Protein AF-A0A0U0S090-F1 (afdb_monomer_lite)

Structure (mmCIF, N/CA/C/O backbone):
data_AF-A0A0U0S090-F1
#
_entry.id   AF-A0A0U0S090-F1
#
loop_
_atom_site.group_PDB
_atom_site.id
_atom_site.type_symbol
_atom_site.label_atom_id
_atom_site.label_alt_id
_atom_site.label_comp_id
_atom_site.label_asym_id
_atom_site.label_entity_id
_atom_site.label_seq_id
_atom_site.pdbx_PDB_ins_code
_atom_site.Cartn_x
_atom_site.Cartn_y
_atom_site.Cartn_z
_atom_site.occupancy
_atom_site.B_iso_or_equiv
_atom_site.auth_seq_id
_atom_site.auth_comp_id
_atom_site.auth_asym_id
_atom_site.auth_atom_id
_atom_site.pdbx_PDB_model_num
ATOM 1 N N . MET A 1 1 ? 6.945 -2.777 3.911 1.00 87.75 1 MET A N 1
ATOM 2 C CA . MET A 1 1 ? 7.261 -2.415 5.313 1.00 87.75 1 MET A CA 1
ATOM 3 C C . MET A 1 1 ? 7.762 -0.980 5.453 1.00 87.75 1 MET A C 1
ATOM 5 O O . MET A 1 1 ? 7.316 -0.297 6.365 1.00 87.75 1 MET A O 1
ATOM 9 N N . ASP A 1 2 ? 8.605 -0.484 4.544 1.00 91.44 2 ASP A N 1
ATOM 10 C CA . ASP A 1 2 ? 9.213 0.860 4.625 1.00 91.44 2 ASP A CA 1
ATOM 11 C C . ASP A 1 2 ? 8.228 2.011 4.858 1.00 91.44 2 ASP A C 1
ATOM 13 O O . ASP A 1 2 ? 8.474 2.862 5.707 1.00 91.44 2 ASP A O 1
ATOM 17 N N . ALA A 1 3 ? 7.091 2.016 4.151 1.00 94.75 3 ALA A N 1
ATOM 18 C CA . ALA A 1 3 ? 6.069 3.046 4.323 1.00 94.75 3 ALA A CA 1
ATOM 19 C C . ALA A 1 3 ? 5.550 3.109 5.767 1.00 94.75 3 ALA A C 1
ATOM 21 O O . ALA A 1 3 ? 5.439 4.191 6.335 1.00 94.75 3 ALA A O 1
ATOM 22 N N . ALA A 1 4 ? 5.266 1.948 6.366 1.00 95.38 4 ALA A N 1
ATOM 23 C CA . ALA A 1 4 ? 4.758 1.853 7.728 1.00 95.38 4 ALA A CA 1
ATOM 24 C C . ALA A 1 4 ? 5.794 2.326 8.748 1.00 95.38 4 ALA A C 1
ATOM 26 O O . ALA A 1 4 ? 5.447 3.111 9.621 1.00 95.38 4 ALA A O 1
ATOM 27 N N . ARG A 1 5 ? 7.067 1.936 8.583 1.00 95.06 5 ARG A N 1
ATOM 28 C CA . ARG A 1 5 ? 8.158 2.419 9.443 1.00 95.06 5 ARG A CA 1
ATOM 29 C C . ARG A 1 5 ? 8.231 3.948 9.439 1.00 95.06 5 ARG A C 1
ATOM 31 O O . ARG A 1 5 ? 8.210 4.553 10.503 1.00 95.06 5 ARG A O 1
ATOM 38 N N . CYS A 1 6 ? 8.245 4.566 8.257 1.00 94.06 6 CYS A N 1
ATOM 39 C CA . CYS A 1 6 ? 8.298 6.025 8.154 1.00 94.06 6 CYS A CA 1
ATOM 40 C C . CYS A 1 6 ? 7.048 6.712 8.726 1.00 94.06 6 CYS A C 1
ATOM 42 O O . CYS A 1 6 ? 7.161 7.768 9.329 1.00 94.06 6 CYS A O 1
ATOM 44 N N . LEU A 1 7 ? 5.857 6.135 8.548 1.00 95.50 7 LEU A N 1
ATOM 45 C CA . LEU A 1 7 ? 4.630 6.678 9.144 1.00 95.50 7 LEU A CA 1
ATOM 46 C C . LEU A 1 7 ? 4.659 6.584 10.679 1.00 95.50 7 LEU A C 1
ATOM 48 O O . LEU A 1 7 ? 4.253 7.522 11.359 1.00 95.50 7 LEU A O 1
ATOM 52 N N . SER A 1 8 ? 5.181 5.488 11.234 1.00 94.38 8 SER A N 1
ATOM 53 C CA . SER A 1 8 ? 5.321 5.320 12.684 1.00 94.38 8 SER A CA 1
ATOM 54 C C . SER A 1 8 ? 6.344 6.276 13.304 1.00 94.38 8 SER A C 1
ATOM 56 O O . SER A 1 8 ? 6.112 6.764 14.407 1.00 94.38 8 SER A O 1
ATOM 58 N N . GLU A 1 9 ? 7.433 6.598 12.598 1.00 94.56 9 GLU A N 1
ATOM 59 C CA . GLU A 1 9 ? 8.398 7.641 13.004 1.00 94.56 9 GLU A CA 1
ATOM 60 C C . GLU A 1 9 ? 7.738 9.026 13.128 1.00 94.56 9 GLU A C 1
ATOM 62 O O . GLU A 1 9 ? 8.165 9.851 13.931 1.00 94.56 9 GLU A O 1
ATOM 67 N N . GLU A 1 10 ? 6.652 9.257 12.392 1.00 93.31 10 GLU A N 1
ATOM 68 C CA . GLU A 1 10 ? 5.832 10.469 12.457 1.00 93.31 10 GLU A CA 1
ATOM 69 C C . GLU A 1 10 ? 4.620 10.332 13.402 1.00 93.31 10 GLU A C 1
ATOM 71 O O . GLU A 1 10 ? 3.675 11.116 13.325 1.00 93.31 10 GLU A O 1
ATOM 76 N N . GLN A 1 11 ? 4.626 9.333 14.291 1.00 95.19 11 GLN A N 1
ATOM 77 C CA . GLN A 1 11 ? 3.567 9.059 15.274 1.00 95.19 11 GLN A CA 1
ATOM 78 C C . GLN A 1 11 ? 2.193 8.727 14.662 1.00 95.19 11 GLN A C 1
ATOM 80 O O . GLN A 1 11 ? 1.160 8.840 15.325 1.00 95.19 11 GLN A O 1
ATOM 85 N N . ILE A 1 12 ? 2.165 8.258 13.412 1.00 95.19 12 ILE A N 1
ATOM 86 C CA . ILE A 1 12 ? 0.950 7.749 12.773 1.00 95.19 12 ILE A CA 1
ATOM 87 C C . ILE A 1 12 ? 0.842 6.250 13.066 1.00 95.19 12 ILE A C 1
ATOM 89 O O . ILE A 1 12 ? 1.715 5.458 12.701 1.00 95.19 12 ILE A O 1
ATOM 93 N N . GLY A 1 13 ? -0.253 5.848 13.716 1.00 95.31 13 GLY A N 1
ATOM 94 C CA . GLY A 1 13 ? -0.564 4.440 13.951 1.00 95.31 13 GLY A CA 1
ATOM 95 C C . GLY A 1 13 ? -0.844 3.714 12.634 1.00 95.31 13 GLY A C 1
ATOM 96 O O . GLY A 1 13 ? -1.762 4.085 11.903 1.00 95.31 13 GLY A O 1
ATOM 97 N N . VAL A 1 14 ? -0.059 2.677 12.333 1.00 96.88 14 VAL A N 1
ATOM 98 C CA . VAL A 1 14 ? -0.178 1.887 11.101 1.00 96.88 14 VAL A CA 1
ATOM 99 C C . VAL A 1 14 ? -0.170 0.404 11.436 1.00 96.88 14 VAL A C 1
ATOM 101 O O . VAL A 1 14 ? 0.710 -0.073 12.147 1.00 96.88 14 VAL A O 1
ATOM 104 N N . THR A 1 15 ? -1.114 -0.327 10.851 1.00 97.12 15 THR A N 1
ATOM 105 C CA . THR A 1 15 ? -1.119 -1.791 10.836 1.00 97.12 15 THR A CA 1
ATOM 106 C C . THR A 1 15 ? -0.845 -2.253 9.408 1.00 97.12 15 THR A C 1
ATOM 108 O O . THR A 1 15 ? -1.523 -1.813 8.481 1.00 97.12 15 THR A O 1
ATOM 111 N N . VAL A 1 16 ? 0.143 -3.130 9.217 1.00 96.75 16 VAL A N 1
ATOM 112 C CA . VAL A 1 16 ? 0.413 -3.781 7.925 1.00 96.75 16 VAL A CA 1
ATOM 113 C C . VAL A 1 16 ? -0.038 -5.225 8.018 1.00 96.75 16 VAL A C 1
ATOM 115 O O . VAL A 1 16 ? 0.323 -5.924 8.962 1.00 96.75 16 VAL A O 1
ATOM 118 N N . VAL A 1 17 ? -0.817 -5.662 7.035 1.00 95.25 17 VAL A N 1
ATOM 119 C CA . VAL A 1 17 ? -1.350 -7.020 6.972 1.00 95.25 17 VAL A CA 1
ATOM 120 C C . VAL A 1 17 ? -0.978 -7.614 5.627 1.00 95.25 17 VAL A C 1
ATOM 122 O O . VAL A 1 17 ? -1.258 -7.015 4.591 1.00 95.25 17 VAL A O 1
ATOM 125 N N . ASP A 1 18 ? -0.374 -8.796 5.658 1.00 93.50 18 ASP A N 1
ATOM 126 C CA . ASP A 1 18 ? -0.333 -9.705 4.521 1.00 93.50 18 ASP A CA 1
ATOM 127 C C . ASP A 1 18 ? -1.302 -10.856 4.830 1.00 93.50 18 ASP A C 1
ATOM 129 O O . ASP A 1 18 ? -1.035 -11.641 5.744 1.00 93.50 18 ASP A O 1
ATOM 133 N N . PRO A 1 19 ? -2.458 -10.938 4.150 1.00 88.00 19 PRO A N 1
ATOM 134 C CA . PRO A 1 19 ? -3.441 -11.975 4.426 1.00 88.00 19 PRO A CA 1
ATOM 135 C C . PRO A 1 19 ? -3.009 -13.359 3.927 1.00 88.00 19 PRO A C 1
ATOM 137 O O . PRO A 1 19 ? -3.694 -14.322 4.267 1.00 88.00 19 PRO A O 1
ATOM 140 N N . GLN A 1 20 ? -1.918 -13.472 3.147 1.00 87.81 20 GLN A N 1
ATOM 141 C CA . GLN A 1 20 ? -1.434 -14.667 2.431 1.00 87.81 20 GLN A CA 1
ATOM 142 C C . GLN A 1 20 ? -2.427 -15.247 1.408 1.00 87.81 20 GLN A C 1
ATOM 144 O O . GLN A 1 20 ? -2.065 -15.512 0.264 1.00 87.81 20 GLN A O 1
ATOM 149 N N . TRP A 1 21 ? -3.689 -15.419 1.800 1.00 88.50 21 TRP A N 1
ATOM 150 C CA . TRP A 1 21 ? -4.801 -15.879 0.988 1.00 88.50 21 TRP A CA 1
ATOM 151 C C . TRP A 1 21 ? -5.930 -14.845 1.024 1.00 88.50 21 TRP A C 1
ATOM 153 O O . TRP A 1 21 ? -6.561 -14.606 2.051 1.00 88.50 21 TRP A O 1
ATOM 163 N N . VAL A 1 22 ? -6.176 -14.204 -0.116 1.00 86.00 22 VAL A N 1
ATOM 164 C CA . VAL A 1 22 ? -7.089 -13.051 -0.228 1.00 86.00 22 VAL A CA 1
ATOM 165 C C . VAL A 1 22 ? -8.524 -13.422 -0.604 1.00 86.00 22 VAL A C 1
ATOM 167 O O . VAL A 1 22 ? -9.423 -12.597 -0.445 1.00 86.00 22 VAL A O 1
ATOM 170 N N . TRP A 1 23 ? -8.753 -14.642 -1.107 1.00 88.69 23 TRP A N 1
ATOM 171 C CA . TRP A 1 23 ? -10.062 -15.067 -1.605 1.00 88.69 23 TRP A CA 1
ATOM 172 C C . TRP A 1 23 ? -10.484 -16.463 -1.114 1.00 88.69 23 TRP A C 1
ATOM 174 O O . TRP A 1 23 ? -9.771 -17.429 -1.388 1.00 88.69 23 TRP A O 1
ATOM 184 N N . PRO A 1 24 ? -11.662 -16.621 -0.481 1.00 91.50 24 PRO A N 1
ATOM 185 C CA . PRO A 1 24 ? -12.639 -15.577 -0.147 1.00 91.50 24 PRO A CA 1
ATOM 186 C C . PRO A 1 24 ? -12.099 -14.581 0.891 1.00 91.50 24 PRO A C 1
ATOM 188 O O . PRO A 1 24 ? -11.219 -14.920 1.681 1.00 91.50 24 PRO A O 1
ATOM 191 N N . ILE A 1 25 ? -12.625 -13.352 0.893 1.00 91.19 25 ILE A N 1
ATOM 192 C CA . ILE A 1 25 ? -12.195 -12.320 1.848 1.00 91.19 25 ILE A CA 1
ATOM 193 C C . ILE A 1 25 ? -12.564 -12.760 3.267 1.00 91.19 25 ILE A C 1
ATOM 195 O O . ILE A 1 25 ? -13.734 -12.981 3.582 1.00 91.19 25 ILE A O 1
ATOM 199 N N . SER A 1 26 ? -11.552 -12.869 4.131 1.00 91.81 26 SER A N 1
ATOM 200 C CA . SER A 1 26 ? -11.742 -13.211 5.540 1.00 91.81 26 SER A CA 1
ATOM 201 C C . SER A 1 26 ? -12.514 -12.104 6.274 1.00 91.81 26 SER A C 1
ATOM 203 O O . SER A 1 26 ? -12.082 -10.948 6.234 1.00 91.81 26 SER A O 1
ATOM 205 N N . PRO A 1 27 ? -13.591 -12.424 7.020 1.00 92.19 27 PRO A N 1
ATOM 206 C CA . PRO A 1 27 ? -14.297 -11.440 7.843 1.00 92.19 27 PRO A CA 1
ATOM 207 C C . PRO A 1 27 ? -13.383 -10.723 8.844 1.00 92.19 27 PRO A C 1
ATOM 209 O O . PRO A 1 27 ? -13.541 -9.526 9.071 1.00 92.19 27 PRO A O 1
ATOM 212 N N . ALA A 1 28 ? -12.376 -11.422 9.380 1.00 93.81 28 ALA A N 1
ATOM 213 C CA . ALA A 1 28 ? -11.405 -10.841 10.305 1.00 93.81 28 ALA A CA 1
ATOM 214 C C . ALA A 1 28 ? -10.541 -9.751 9.644 1.00 93.81 28 ALA A C 1
ATOM 216 O O . ALA A 1 28 ? -10.175 -8.774 10.295 1.00 93.81 28 ALA A O 1
ATOM 217 N N . LEU A 1 29 ? -10.244 -9.880 8.342 1.00 93.94 29 LEU A N 1
ATOM 218 C CA . LEU A 1 29 ? -9.536 -8.841 7.589 1.00 93.94 29 LEU A CA 1
ATOM 219 C C . LEU A 1 29 ? -10.407 -7.588 7.447 1.00 93.94 29 LEU A C 1
ATOM 221 O O . LEU A 1 29 ? -9.919 -6.475 7.638 1.00 93.94 29 LEU A O 1
ATOM 225 N N . THR A 1 30 ? -11.697 -7.765 7.149 1.00 94.38 30 THR A N 1
ATOM 226 C CA . THR A 1 30 ? -12.664 -6.662 7.065 1.00 94.38 30 THR A CA 1
ATOM 227 C C . THR A 1 30 ? -12.845 -5.969 8.417 1.00 94.38 30 THR A C 1
ATOM 229 O O . THR A 1 30 ? -12.819 -4.740 8.467 1.00 94.38 30 THR A O 1
ATOM 232 N N . GLU A 1 31 ? -12.951 -6.730 9.510 1.00 95.25 31 GLU A N 1
ATOM 233 C CA . GLU A 1 31 ? -13.057 -6.187 10.869 1.00 95.25 31 GLU A CA 1
ATOM 234 C C . GLU A 1 31 ? -11.808 -5.383 11.252 1.00 95.25 31 GLU A C 1
ATOM 236 O O . GLU A 1 31 ? -11.912 -4.244 11.712 1.00 95.25 31 GLU A O 1
ATOM 241 N N . LEU A 1 32 ? -10.615 -5.935 11.011 1.00 96.25 32 LEU A N 1
ATOM 242 C CA . LEU A 1 32 ? -9.352 -5.250 11.282 1.00 96.25 32 LEU A CA 1
ATOM 243 C C . LEU A 1 32 ? -9.226 -3.949 10.477 1.00 96.25 32 LEU A C 1
ATOM 245 O O . LEU A 1 32 ? -8.852 -2.909 11.029 1.00 96.25 32 LEU A O 1
ATOM 249 N N . ALA A 1 33 ? -9.569 -3.986 9.190 1.00 96.12 33 ALA A N 1
ATOM 250 C CA . ALA A 1 33 ? -9.582 -2.809 8.329 1.00 96.12 33 ALA A CA 1
ATOM 251 C C . ALA A 1 33 ? -10.564 -1.737 8.843 1.00 96.12 33 ALA A C 1
ATOM 253 O O . ALA A 1 33 ? -10.215 -0.557 8.930 1.00 96.12 33 ALA A O 1
ATOM 254 N N . GLY A 1 34 ? -11.749 -2.160 9.295 1.00 95.94 34 GLY A N 1
ATOM 255 C CA . GLY A 1 34 ? -12.794 -1.304 9.862 1.00 95.94 34 GLY A CA 1
ATOM 256 C C . GLY A 1 34 ? -12.393 -0.513 11.113 1.00 95.94 34 GLY A C 1
ATOM 257 O O . GLY A 1 34 ? -13.007 0.506 11.427 1.00 95.94 34 GLY A O 1
ATOM 258 N N . ARG A 1 35 ? -11.342 -0.936 11.827 1.00 96.31 35 ARG A N 1
ATOM 259 C CA . ARG A 1 35 ? -10.819 -0.231 13.017 1.00 96.31 35 ARG A CA 1
ATOM 260 C C . ARG A 1 35 ? -10.008 1.023 12.680 1.00 96.31 35 ARG A C 1
ATOM 262 O O . ARG A 1 35 ? -9.654 1.774 13.588 1.00 96.31 35 ARG A O 1
ATOM 269 N N . HIS A 1 36 ? -9.702 1.250 11.405 1.00 96.56 36 HIS A N 1
ATOM 270 C CA . HIS A 1 36 ? -8.875 2.362 10.947 1.00 96.56 36 HIS A CA 1
ATOM 271 C C . HIS A 1 36 ? -9.716 3.423 10.222 1.00 96.56 36 HIS A C 1
ATOM 273 O O . HIS A 1 36 ? -10.743 3.129 9.608 1.00 96.56 36 HIS A O 1
ATOM 279 N N . ARG A 1 37 ? -9.254 4.682 10.265 1.00 95.31 37 ARG A N 1
ATOM 280 C CA . ARG A 1 37 ? -9.88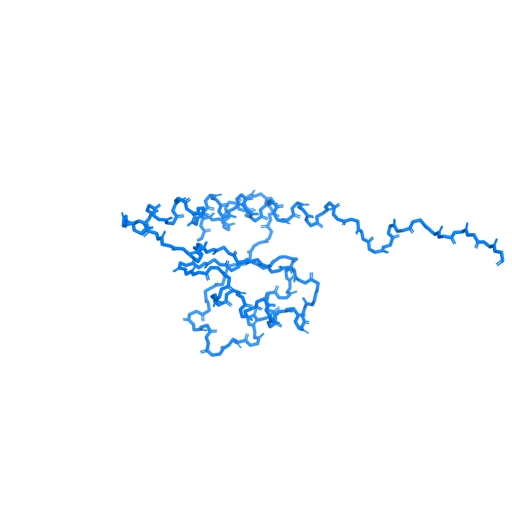0 5.803 9.534 1.00 95.31 37 ARG A CA 1
ATOM 281 C C . ARG A 1 37 ? -9.758 5.625 8.021 1.00 95.31 37 ARG A C 1
ATOM 283 O O . ARG A 1 37 ? -10.709 5.886 7.287 1.00 95.31 37 ARG A O 1
ATOM 290 N N . ILE A 1 38 ? -8.582 5.171 7.583 1.00 97.12 38 ILE A N 1
ATOM 291 C CA . ILE A 1 38 ? -8.322 4.749 6.210 1.00 97.12 38 ILE A CA 1
ATOM 292 C C . ILE A 1 38 ? -7.804 3.318 6.181 1.00 97.12 38 ILE A C 1
ATOM 294 O O . ILE A 1 38 ? -7.046 2.911 7.058 1.00 97.12 38 ILE A O 1
ATOM 298 N N . THR A 1 39 ? -8.167 2.590 5.135 1.00 97.31 39 THR A N 1
ATOM 299 C CA . THR A 1 39 ? -7.536 1.338 4.721 1.00 97.31 39 THR A CA 1
ATOM 300 C C . THR A 1 39 ? -6.974 1.539 3.322 1.00 97.31 39 THR A C 1
ATOM 302 O O . THR A 1 39 ? -7.685 2.000 2.429 1.00 97.31 39 THR A O 1
ATOM 305 N N . VAL A 1 40 ? -5.700 1.204 3.129 1.00 97.50 40 VAL A N 1
ATOM 306 C CA . VAL A 1 40 ? -5.029 1.295 1.830 1.00 97.50 40 VAL A CA 1
ATOM 307 C C . VAL A 1 40 ? -4.601 -0.104 1.410 1.00 97.50 40 VAL A C 1
ATOM 309 O O . VAL A 1 40 ? -3.777 -0.722 2.080 1.00 97.50 40 VAL A O 1
ATOM 312 N N . CYS A 1 41 ? -5.166 -0.599 0.315 1.00 96.69 41 CYS A N 1
ATOM 313 C CA . CYS A 1 41 ? -4.714 -1.818 -0.339 1.00 96.69 41 CYS A CA 1
ATOM 314 C C . CYS A 1 41 ? -3.630 -1.457 -1.360 1.00 96.69 41 CYS A C 1
ATOM 316 O O . CYS A 1 41 ? -3.789 -0.487 -2.099 1.00 96.69 41 CYS A O 1
ATOM 318 N N . VAL A 1 42 ? -2.518 -2.189 -1.374 1.00 96.38 42 VAL A N 1
ATOM 319 C CA . VAL A 1 42 ? -1.404 -1.952 -2.299 1.00 96.38 42 VAL A CA 1
ATOM 320 C C . VAL A 1 42 ? -1.162 -3.226 -3.086 1.00 96.38 42 VAL A C 1
ATOM 322 O O . VAL A 1 42 ? -0.890 -4.266 -2.489 1.00 96.38 42 VAL A O 1
ATOM 325 N N . GLU A 1 43 ? -1.245 -3.140 -4.408 1.00 93.25 43 GLU A N 1
ATOM 326 C CA . GLU A 1 43 ? -1.194 -4.302 -5.290 1.00 93.25 43 GLU A CA 1
ATOM 327 C C . GLU A 1 43 ? -0.283 -4.057 -6.490 1.00 93.25 43 GLU A C 1
ATOM 329 O O . GLU A 1 43 ? -0.228 -2.963 -7.045 1.00 93.25 43 GLU A O 1
ATOM 334 N N . ASP A 1 44 ? 0.388 -5.116 -6.933 1.00 93.50 44 ASP A N 1
ATOM 335 C CA . ASP A 1 44 ? 1.051 -5.181 -8.240 1.00 93.50 44 ASP A CA 1
ATOM 336 C C . ASP A 1 44 ? 0.066 -5.722 -9.292 1.00 93.50 44 ASP A C 1
ATOM 338 O O . ASP A 1 44 ? 0.293 -6.731 -9.955 1.00 93.50 44 ASP A O 1
ATOM 342 N N . ALA A 1 45 ? -1.114 -5.105 -9.327 1.00 92.50 45 ALA A N 1
ATOM 343 C CA . ALA A 1 45 ? -2.250 -5.461 -10.166 1.00 92.50 45 ALA A CA 1
ATOM 344 C C . ALA A 1 45 ? -3.064 -4.198 -10.481 1.00 92.50 45 ALA A C 1
ATOM 346 O O . ALA A 1 45 ? -2.779 -3.119 -9.958 1.00 92.50 45 ALA A O 1
ATOM 347 N N . ILE A 1 46 ? -4.074 -4.318 -11.346 1.00 95.19 46 ILE A N 1
ATOM 348 C CA . ILE A 1 46 ? -4.927 -3.184 -11.720 1.00 95.19 46 ILE A CA 1
ATOM 349 C C . ILE A 1 46 ? -5.741 -2.725 -10.505 1.00 95.19 46 ILE A C 1
ATOM 351 O O . ILE A 1 46 ? -6.523 -3.500 -9.952 1.00 95.19 46 ILE A O 1
ATOM 355 N N . ALA A 1 47 ? -5.601 -1.452 -10.130 1.00 93.44 47 ALA A N 1
ATOM 356 C CA . ALA A 1 47 ? -6.190 -0.909 -8.902 1.00 93.44 47 ALA A CA 1
ATOM 357 C C . ALA A 1 47 ? -7.729 -1.007 -8.854 1.00 93.44 47 ALA A C 1
ATOM 359 O O . ALA A 1 47 ? -8.304 -1.290 -7.803 1.00 93.44 47 ALA A O 1
ATOM 360 N N . ASP A 1 48 ? -8.390 -0.789 -9.993 1.00 88.44 48 ASP A N 1
ATOM 361 C CA . ASP A 1 48 ? -9.848 -0.607 -10.056 1.00 88.44 48 ASP A CA 1
ATOM 362 C C . ASP A 1 48 ? -10.639 -1.921 -10.064 1.00 88.44 48 ASP A C 1
ATOM 364 O O . ASP A 1 48 ? -11.837 -1.930 -9.787 1.00 88.44 48 ASP A O 1
ATOM 368 N N . VAL A 1 49 ? -9.982 -3.037 -10.386 1.00 89.56 49 VAL A N 1
ATOM 369 C CA . VAL A 1 49 ? -10.623 -4.359 -10.529 1.00 89.56 49 VAL A CA 1
ATOM 370 C C . VAL A 1 49 ? -9.962 -5.441 -9.671 1.00 89.56 49 VAL A C 1
ATOM 372 O O . VAL A 1 49 ? -10.361 -6.601 -9.727 1.00 89.56 49 VAL A O 1
ATOM 375 N N . GLY A 1 50 ? -8.939 -5.072 -8.897 1.00 87.81 50 GLY A N 1
ATOM 376 C CA . GLY A 1 50 ? -8.174 -5.972 -8.041 1.00 87.81 50 GLY A CA 1
ATOM 377 C C . GLY A 1 50 ? -8.846 -6.285 -6.704 1.00 87.81 50 GLY A C 1
ATOM 378 O O . GLY A 1 50 ? -10.007 -5.945 -6.446 1.00 87.81 50 GLY A O 1
ATOM 379 N N . ILE A 1 51 ? -8.0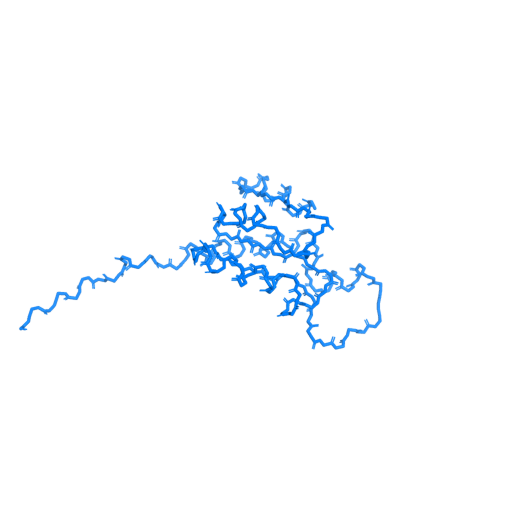89 -6.918 -5.809 1.00 92.31 51 ILE A N 1
ATOM 380 C CA . ILE A 1 51 ? -8.591 -7.343 -4.494 1.00 92.31 51 ILE A CA 1
ATOM 381 C C . ILE A 1 51 ? -9.003 -6.135 -3.646 1.00 92.31 51 ILE A C 1
ATOM 383 O O . ILE A 1 51 ? -9.991 -6.214 -2.918 1.00 92.31 51 ILE A O 1
ATOM 387 N N . GLY A 1 52 ? -8.332 -4.996 -3.794 1.00 94.00 52 GLY A N 1
ATOM 388 C CA . GLY A 1 52 ? -8.644 -3.749 -3.113 1.00 94.00 52 GLY A CA 1
ATOM 389 C C . GLY A 1 52 ? -10.049 -3.238 -3.427 1.00 94.00 52 GLY A C 1
ATOM 390 O O . GLY A 1 52 ? -10.743 -2.785 -2.517 1.00 94.00 52 GLY A O 1
ATOM 391 N N . ALA A 1 53 ? -10.520 -3.387 -4.671 1.00 93.06 53 ALA A N 1
ATOM 392 C CA . ALA A 1 53 ? -11.890 -3.034 -5.050 1.00 93.06 53 ALA A CA 1
ATOM 393 C C . ALA A 1 53 ? -12.919 -3.960 -4.373 1.00 93.06 53 ALA A C 1
ATOM 395 O O . ALA A 1 53 ? -13.916 -3.499 -3.808 1.00 93.06 53 ALA A O 1
ATOM 396 N N . HIS A 1 54 ? -12.643 -5.268 -4.334 1.00 93.56 54 HIS A N 1
ATOM 397 C CA . HIS A 1 54 ? -13.487 -6.232 -3.622 1.00 93.56 54 HIS A CA 1
ATOM 398 C C . HIS A 1 54 ? -13.492 -5.994 -2.104 1.00 93.56 54 HIS A C 1
ATOM 400 O O . HIS A 1 54 ? -14.552 -6.043 -1.471 1.00 93.56 54 HIS A O 1
ATOM 406 N N . LEU A 1 55 ? -12.333 -5.707 -1.511 1.00 94.31 55 LEU A N 1
ATOM 407 C CA . LEU A 1 55 ? -12.186 -5.396 -0.092 1.00 94.31 55 LEU A CA 1
ATOM 408 C C . LEU A 1 55 ? -12.908 -4.092 0.264 1.00 94.31 55 LEU A C 1
ATOM 410 O O . LEU A 1 55 ? -13.615 -4.049 1.270 1.00 94.31 55 LEU A O 1
ATOM 414 N N . SER A 1 56 ? -12.803 -3.068 -0.587 1.00 95.12 56 SER A N 1
ATOM 415 C CA . SER A 1 56 ? -13.547 -1.811 -0.463 1.00 95.12 56 SER A CA 1
ATOM 416 C C . SER A 1 56 ? -15.054 -2.054 -0.400 1.00 95.12 56 SER A C 1
ATOM 418 O O . SER A 1 56 ? -15.720 -1.545 0.503 1.00 95.12 56 SER A O 1
ATOM 420 N N . HIS A 1 57 ? -15.584 -2.912 -1.277 1.00 94.25 57 HIS A N 1
ATOM 421 C CA . HIS A 1 57 ? -16.997 -3.282 -1.254 1.00 94.25 57 HIS A CA 1
ATOM 422 C C . HIS A 1 57 ? -17.409 -3.970 0.060 1.00 94.25 57 HIS A C 1
ATOM 424 O O . HIS A 1 57 ? -18.442 -3.627 0.635 1.00 94.25 57 HIS A O 1
ATOM 430 N N . HIS A 1 58 ? -16.607 -4.913 0.567 1.00 94.31 58 HIS A N 1
ATOM 431 C CA . HIS A 1 58 ? -16.905 -5.611 1.826 1.00 94.31 58 HIS A CA 1
ATOM 432 C C . HIS A 1 58 ? -16.857 -4.660 3.028 1.00 94.31 58 HIS A C 1
ATOM 434 O O . HIS A 1 58 ? -17.801 -4.626 3.817 1.00 94.31 58 HIS A O 1
ATOM 440 N N . ILE A 1 59 ? -15.805 -3.841 3.126 1.00 96.19 59 ILE A N 1
ATOM 441 C CA . ILE A 1 59 ? -15.645 -2.844 4.193 1.00 96.19 59 ILE A CA 1
ATOM 442 C C . ILE A 1 59 ? -16.764 -1.806 4.131 1.00 96.19 59 ILE A C 1
ATOM 444 O O . ILE A 1 59 ? -17.346 -1.493 5.161 1.00 96.19 59 ILE A O 1
ATOM 448 N N . GLY A 1 60 ? -17.119 -1.295 2.951 1.00 95.38 60 GLY A N 1
ATOM 449 C CA . GLY A 1 60 ? -18.169 -0.282 2.810 1.00 95.38 60 GLY A CA 1
ATOM 450 C C . GLY A 1 60 ? -19.538 -0.751 3.314 1.00 95.38 60 GLY A C 1
ATOM 451 O O . GLY A 1 60 ? -20.332 0.060 3.787 1.00 95.38 60 GLY A O 1
ATOM 452 N N . ARG A 1 61 ? -19.802 -2.063 3.276 1.00 94.06 61 ARG A N 1
ATOM 453 C CA . ARG A 1 61 ? -21.046 -2.661 3.779 1.00 94.06 61 ARG A CA 1
ATOM 454 C C . ARG A 1 61 ? -21.087 -2.806 5.301 1.00 94.06 61 ARG A C 1
ATOM 456 O O . ARG A 1 61 ? -22.174 -2.734 5.866 1.00 94.06 61 ARG A O 1
ATOM 463 N N . THR A 1 62 ? -19.950 -3.038 5.960 1.00 94.94 62 THR A N 1
ATOM 464 C CA . THR A 1 62 ? -19.895 -3.331 7.410 1.00 94.94 62 THR A CA 1
ATOM 465 C C 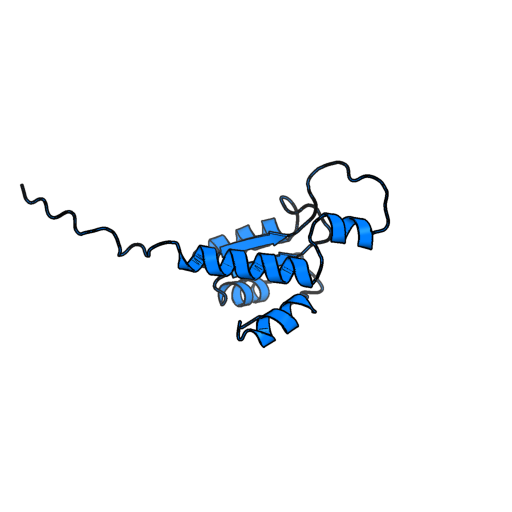. THR A 1 62 ? -19.303 -2.194 8.246 1.00 94.94 62 THR A C 1
ATOM 467 O O . THR A 1 62 ? -19.644 -2.041 9.417 1.00 94.94 62 THR A O 1
ATOM 470 N N . HIS A 1 63 ? -18.455 -1.361 7.647 1.00 96.31 63 HIS A N 1
ATOM 471 C CA . HIS A 1 63 ? -17.752 -0.237 8.262 1.00 96.31 63 HIS A CA 1
ATOM 472 C C . HIS A 1 63 ? -17.835 1.009 7.359 1.00 96.31 63 HIS A C 1
ATOM 474 O O . HIS A 1 63 ? -16.815 1.496 6.872 1.00 96.31 63 HIS A O 1
ATOM 480 N N . PRO A 1 64 ? -19.033 1.588 7.155 1.00 94.69 64 PRO A N 1
ATOM 481 C CA . PRO A 1 64 ? -19.251 2.682 6.197 1.00 94.69 64 PRO A CA 1
ATOM 482 C C . PRO A 1 64 ? -18.468 3.973 6.502 1.00 94.69 64 PRO A C 1
ATOM 484 O O . PRO A 1 64 ? -18.355 4.844 5.645 1.00 94.69 64 PRO A O 1
ATOM 487 N N . ARG A 1 65 ? -17.913 4.115 7.716 1.00 94.00 65 ARG A N 1
ATOM 488 C CA . A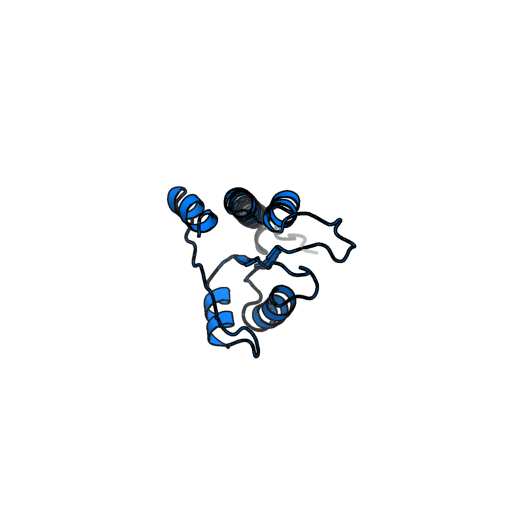RG A 1 65 ? -17.055 5.252 8.098 1.00 94.00 65 ARG A CA 1
ATOM 489 C C . ARG A 1 65 ? -15.585 5.066 7.708 1.00 94.00 65 ARG A C 1
ATOM 491 O O . ARG A 1 65 ? -14.841 6.044 7.694 1.00 94.00 65 ARG A O 1
ATOM 498 N N . THR A 1 66 ? -15.156 3.840 7.412 1.00 96.19 66 THR A N 1
ATOM 499 C CA . THR A 1 66 ? -13.782 3.540 7.002 1.00 96.19 66 THR A CA 1
ATOM 500 C C . THR A 1 66 ? -13.608 3.890 5.534 1.00 96.19 66 THR A C 1
ATOM 502 O O . THR A 1 66 ? -14.253 3.304 4.664 1.00 96.19 66 THR A O 1
ATOM 505 N N . ARG A 1 67 ? -12.705 4.828 5.233 1.00 96.81 67 ARG A N 1
ATOM 506 C CA . ARG A 1 67 ? -12.380 5.147 3.839 1.00 96.81 67 ARG A CA 1
ATOM 507 C C . ARG A 1 67 ? -11.387 4.140 3.289 1.00 96.81 67 ARG A C 1
ATOM 509 O O . ARG A 1 67 ? -10.395 3.818 3.935 1.00 96.81 67 ARG A O 1
ATOM 516 N N . THR A 1 68 ? -11.651 3.642 2.094 1.00 96.88 68 THR A N 1
ATOM 517 C CA . THR A 1 68 ? -10.826 2.622 1.448 1.00 96.88 68 THR A CA 1
ATOM 518 C C . THR A 1 68 ? -10.203 3.192 0.186 1.00 96.88 68 THR A C 1
ATOM 520 O O . THR A 1 68 ? -10.835 3.959 -0.538 1.00 96.88 68 THR A O 1
ATOM 523 N N . TYR A 1 69 ? -8.944 2.844 -0.052 1.00 96.88 69 TYR A N 1
ATOM 524 C CA . TYR A 1 69 ? -8.190 3.267 -1.224 1.00 96.88 69 TYR A CA 1
ATOM 525 C C . TYR A 1 69 ? -7.384 2.086 -1.748 1.00 96.88 69 TYR A C 1
ATOM 527 O O . TYR A 1 69 ? -6.831 1.322 -0.957 1.00 96.88 69 TYR A O 1
ATOM 535 N N . THR A 1 70 ? -7.266 1.974 -3.067 1.00 97.19 70 THR A N 1
ATOM 536 C CA . THR A 1 70 ? -6.389 0.994 -3.712 1.00 97.19 70 THR A CA 1
ATOM 537 C C . THR A 1 70 ? -5.279 1.732 -4.441 1.00 97.19 70 THR A C 1
ATOM 539 O O . THR A 1 70 ? -5.537 2.669 -5.195 1.00 97.19 70 THR A O 1
ATOM 542 N N . LEU A 1 71 ? -4.037 1.330 -4.193 1.00 97.25 71 LEU A N 1
ATOM 543 C CA . LEU A 1 71 ? -2.866 1.747 -4.950 1.00 97.25 71 LEU A CA 1
ATOM 544 C C . LEU A 1 71 ? -2.428 0.555 -5.792 1.00 97.25 71 LEU A C 1
ATOM 546 O O . LEU A 1 71 ? -2.058 -0.485 -5.253 1.00 97.25 71 LEU A O 1
ATOM 550 N N . GLY A 1 72 ? -2.474 0.716 -7.104 1.00 96.12 72 GLY A N 1
ATOM 551 C CA . GLY A 1 72 ? -2.092 -0.318 -8.050 1.00 96.12 72 GLY A CA 1
ATOM 552 C C . GLY A 1 72 ? -1.784 0.283 -9.410 1.00 96.12 72 GLY A C 1
ATOM 553 O O . GLY A 1 72 ? -1.616 1.495 -9.555 1.00 96.12 72 GLY A O 1
ATOM 554 N N . LEU A 1 73 ? -1.702 -0.582 -10.406 1.00 96.56 73 LEU A N 1
ATOM 555 C CA . LEU A 1 73 ? -1.399 -0.226 -11.781 1.00 96.56 73 LEU A CA 1
ATOM 556 C C . LEU A 1 73 ? -2.648 0.291 -12.520 1.00 96.56 73 LEU A C 1
ATOM 558 O O . LEU A 1 73 ? -3.775 -0.060 -12.152 1.00 96.56 73 LEU A O 1
ATOM 562 N N . PRO A 1 74 ? -2.476 1.119 -13.567 1.00 95.12 74 PRO A N 1
ATOM 563 C CA . PRO A 1 74 ? -3.587 1.590 -14.383 1.00 95.12 74 PRO A CA 1
ATOM 564 C C . PRO A 1 74 ? -4.155 0.463 -15.266 1.00 95.12 74 PRO A C 1
ATOM 566 O O . PRO A 1 74 ? -3.416 -0.446 -15.654 1.00 95.12 74 PRO A O 1
ATOM 569 N N . PRO A 1 75 ? -5.437 0.539 -15.670 1.00 95.12 75 PRO A N 1
ATOM 570 C CA . PRO A 1 75 ? -6.047 -0.385 -16.627 1.00 95.12 75 PRO A CA 1
ATOM 571 C C . PRO A 1 75 ? -5.618 -0.057 -18.071 1.00 95.12 75 PRO A C 1
ATOM 573 O O . PRO A 1 75 ? -6.443 0.217 -18.941 1.00 95.12 75 PRO A O 1
ATOM 576 N N . ALA A 1 76 ? -4.312 -0.025 -18.326 1.00 94.44 76 ALA A N 1
ATOM 577 C CA . ALA A 1 76 ? -3.732 0.364 -19.606 1.00 94.44 76 ALA A CA 1
ATOM 578 C C . ALA A 1 76 ? -2.500 -0.483 -19.938 1.00 94.44 76 ALA A C 1
ATOM 580 O O . ALA A 1 76 ? -1.944 -1.175 -19.086 1.00 94.44 76 ALA A O 1
ATOM 581 N N . TYR A 1 77 ? -2.057 -0.411 -21.194 1.00 95.31 77 TYR A N 1
ATOM 582 C CA . TYR A 1 77 ? -0.799 -1.027 -21.597 1.00 95.31 77 TYR A CA 1
ATOM 583 C C . TYR A 1 77 ? 0.379 -0.373 -20.867 1.00 95.31 77 TYR A C 1
ATOM 585 O O . TYR A 1 77 ? 0.551 0.846 -20.918 1.00 95.31 77 TYR A O 1
ATOM 593 N N . ILE A 1 78 ? 1.212 -1.200 -20.237 1.00 95.88 78 ILE A N 1
ATOM 594 C CA . ILE A 1 78 ? 2.451 -0.780 -19.586 1.00 95.88 78 ILE A CA 1
ATOM 595 C C . ILE A 1 78 ? 3.616 -1.220 -20.479 1.00 95.88 78 ILE A C 1
ATOM 597 O O . ILE A 1 78 ? 3.761 -2.421 -20.725 1.00 95.88 78 ILE A O 1
ATOM 601 N N . PRO A 1 79 ? 4.447 -0.285 -20.979 1.00 96.31 79 PRO A N 1
ATOM 602 C CA . PRO A 1 79 ? 5.639 -0.635 -21.737 1.00 96.31 79 PRO A CA 1
ATOM 603 C C . PRO A 1 79 ? 6.549 -1.582 -20.958 1.00 96.31 79 PRO A C 1
ATOM 605 O O . PRO A 1 79 ? 6.684 -1.478 -19.739 1.00 96.31 79 PRO A O 1
ATOM 608 N N . HIS A 1 80 ? 7.200 -2.492 -21.679 1.00 97.12 80 HIS A N 1
ATOM 609 C CA . HIS A 1 80 ? 8.121 -3.437 -21.069 1.00 97.12 80 HIS A CA 1
ATOM 610 C C . HIS A 1 80 ? 9.242 -2.710 -20.313 1.00 97.12 80 HIS A C 1
ATOM 612 O O . HIS A 1 80 ? 9.948 -1.872 -20.874 1.00 97.12 80 HIS A O 1
ATOM 618 N N . ALA A 1 81 ? 9.414 -3.070 -19.047 1.00 97.50 81 ALA A N 1
ATOM 619 C CA . ALA A 1 81 ? 10.489 -2.620 -18.179 1.00 97.50 81 ALA A CA 1
ATOM 620 C C . ALA A 1 81 ? 10.675 -3.641 -17.047 1.00 97.50 81 ALA A C 1
ATOM 622 O O . ALA A 1 81 ? 9.894 -4.587 -16.912 1.00 97.50 81 ALA A O 1
ATOM 623 N N . SER A 1 82 ? 11.700 -3.458 -16.211 1.00 98.06 82 SER A N 1
ATOM 624 C CA . SER A 1 82 ? 11.810 -4.252 -14.988 1.00 98.06 82 SER A CA 1
ATOM 625 C C . SER A 1 82 ? 10.627 -3.966 -14.060 1.00 98.06 82 SER A C 1
ATOM 627 O O . SER A 1 82 ? 10.089 -2.856 -14.031 1.00 98.06 82 SER A O 1
ATOM 629 N N . ARG A 1 83 ? 10.250 -4.962 -13.257 1.00 96.88 83 ARG A N 1
ATOM 630 C CA . ARG A 1 83 ? 9.173 -4.834 -12.270 1.00 96.88 83 ARG A CA 1
ATOM 631 C C . ARG A 1 83 ? 9.367 -3.620 -11.358 1.00 96.88 83 ARG A C 1
ATOM 633 O O . ARG A 1 83 ? 8.455 -2.817 -11.203 1.00 96.88 83 ARG A O 1
ATOM 640 N N . ASP A 1 84 ? 10.569 -3.448 -10.815 1.00 97.00 84 ASP A N 1
ATOM 641 C CA . ASP A 1 84 ? 10.879 -2.331 -9.917 1.00 97.00 84 ASP A CA 1
ATOM 642 C C . ASP A 1 84 ? 10.722 -0.974 -10.610 1.00 97.00 84 ASP A C 1
ATOM 644 O O . ASP A 1 84 ? 10.238 -0.018 -10.003 1.00 97.00 84 ASP A O 1
ATOM 648 N N . HIS A 1 85 ? 11.076 -0.886 -11.896 1.00 97.81 85 HIS A N 1
ATOM 649 C CA . HIS A 1 85 ? 10.886 0.334 -12.673 1.00 97.81 85 HIS A CA 1
ATOM 650 C C . HIS A 1 85 ? 9.403 0.632 -12.921 1.00 97.81 85 HIS A C 1
ATOM 652 O O . HIS A 1 85 ? 8.990 1.788 -12.799 1.00 97.81 85 HIS A O 1
ATOM 658 N N . ILE A 1 86 ? 8.596 -0.394 -13.214 1.00 97.75 86 ILE A N 1
ATOM 659 C CA . ILE A 1 86 ? 7.141 -0.259 -13.371 1.00 97.75 86 ILE A CA 1
ATOM 660 C C . ILE A 1 86 ? 6.524 0.242 -12.064 1.00 97.75 86 ILE A C 1
ATOM 662 O O . ILE A 1 86 ? 5.855 1.274 -12.066 1.00 97.75 86 ILE A O 1
ATOM 666 N N . LEU A 1 87 ? 6.792 -0.430 -10.944 1.00 97.44 87 LEU A N 1
ATOM 667 C CA . LEU A 1 87 ? 6.239 -0.060 -9.639 1.00 97.44 87 LEU A CA 1
ATOM 668 C C . LEU A 1 87 ? 6.670 1.344 -9.210 1.00 97.44 87 LEU A C 1
ATOM 670 O O . LEU A 1 87 ? 5.843 2.136 -8.757 1.00 97.44 87 LEU A O 1
ATOM 674 N N . SER A 1 88 ? 7.948 1.679 -9.398 1.00 97.25 88 SER A N 1
ATOM 675 C CA . SER A 1 88 ? 8.477 3.007 -9.083 1.00 97.25 88 SER A CA 1
ATOM 676 C C . SER A 1 88 ? 7.786 4.111 -9.879 1.00 97.25 88 SER A C 1
ATOM 678 O O . SER A 1 88 ? 7.306 5.086 -9.296 1.00 97.25 88 SER A O 1
ATOM 680 N N . SER A 1 89 ? 7.645 3.913 -11.190 1.00 96.88 89 SER A N 1
ATOM 681 C CA . SER A 1 89 ? 6.993 4.870 -12.093 1.00 96.88 89 SER A CA 1
ATOM 682 C C . SER A 1 89 ? 5.509 5.090 -11.777 1.00 96.88 89 SER A C 1
ATOM 684 O O . SER A 1 89 ? 4.963 6.132 -12.124 1.00 96.88 89 SER A O 1
ATOM 686 N N . HIS A 1 90 ? 4.869 4.147 -11.080 1.00 97.06 90 HIS A N 1
ATOM 687 C CA . HIS A 1 90 ? 3.464 4.229 -10.670 1.00 97.06 90 HIS A CA 1
ATOM 688 C C . HIS A 1 90 ? 3.285 4.532 -9.171 1.00 97.06 90 HIS A C 1
ATOM 690 O O . HIS A 1 90 ? 2.186 4.407 -8.636 1.00 97.06 90 HIS A O 1
ATOM 696 N N . GLY A 1 91 ? 4.345 4.949 -8.467 1.00 96.94 91 GLY A N 1
ATOM 697 C CA . GLY A 1 91 ? 4.250 5.357 -7.061 1.00 96.94 91 GLY A CA 1
ATOM 698 C C . GLY A 1 91 ? 4.047 4.203 -6.071 1.00 96.94 91 GLY A C 1
ATOM 699 O O . GLY A 1 91 ? 3.668 4.436 -4.923 1.00 96.94 91 GLY A O 1
ATOM 700 N N . LEU A 1 92 ? 4.340 2.968 -6.475 1.00 97.19 92 LEU A N 1
ATOM 701 C CA . LEU A 1 92 ? 4.228 1.758 -5.654 1.0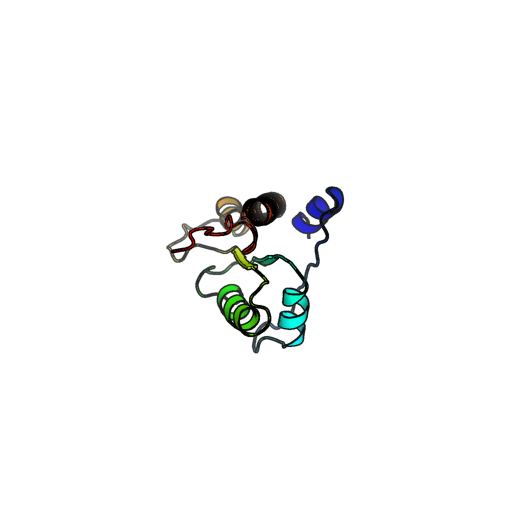0 97.19 92 LEU A CA 1
ATOM 702 C C . LEU A 1 92 ? 5.551 1.448 -4.934 1.00 97.19 92 LEU A C 1
ATOM 704 O O . LEU A 1 92 ? 6.020 0.313 -4.890 1.00 97.19 92 LEU A O 1
ATOM 708 N N . THR A 1 93 ? 6.164 2.483 -4.354 1.00 97.19 93 THR A N 1
ATOM 709 C CA . THR A 1 93 ? 7.372 2.381 -3.519 1.00 97.19 93 THR A CA 1
ATOM 710 C C . THR A 1 93 ? 7.052 2.745 -2.079 1.00 97.19 93 THR A C 1
ATOM 712 O O . THR A 1 93 ? 6.127 3.512 -1.820 1.00 97.19 93 THR A O 1
ATOM 715 N N . GLY A 1 94 ? 7.844 2.260 -1.119 1.00 96.19 94 GLY A N 1
ATOM 716 C CA . GLY A 1 94 ? 7.683 2.623 0.294 1.00 96.19 94 GLY A CA 1
ATOM 717 C C . GLY A 1 94 ? 7.555 4.140 0.534 1.00 96.19 94 GLY A C 1
ATOM 718 O O . GLY A 1 94 ? 6.572 4.577 1.139 1.00 96.19 94 GLY A O 1
ATOM 719 N N . PRO A 1 95 ? 8.484 4.968 0.017 1.00 96.38 95 PRO A N 1
ATOM 720 C CA . PRO A 1 95 ? 8.403 6.421 0.141 1.00 96.38 95 PRO A CA 1
ATOM 721 C C . PRO A 1 95 ? 7.147 7.042 -0.492 1.00 96.38 95 PRO A C 1
ATOM 723 O O . PRO A 1 95 ? 6.546 7.940 0.111 1.00 96.38 95 PRO A O 1
ATOM 726 N N . ALA A 1 96 ? 6.745 6.589 -1.682 1.00 97.56 96 ALA A N 1
ATOM 727 C CA . ALA A 1 96 ? 5.577 7.120 -2.385 1.00 97.56 96 ALA A CA 1
ATOM 728 C C . ALA A 1 96 ? 4.261 6.708 -1.702 1.00 97.56 96 ALA A C 1
ATOM 730 O O . ALA A 1 96 ? 3.407 7.562 -1.460 1.00 97.56 96 ALA A O 1
ATOM 731 N N . ILE A 1 97 ? 4.148 5.447 -1.272 1.00 98.19 97 ILE A N 1
ATOM 732 C CA . ILE A 1 97 ? 3.010 4.934 -0.494 1.00 98.19 97 ILE A CA 1
ATOM 733 C C . ILE A 1 97 ? 2.847 5.740 0.798 1.00 98.19 97 ILE A C 1
ATOM 735 O O . ILE A 1 97 ? 1.744 6.189 1.097 1.00 98.19 97 ILE A O 1
ATOM 739 N N . ARG A 1 98 ? 3.933 6.017 1.536 1.00 97.50 98 ARG A N 1
ATOM 740 C CA . ARG A 1 98 ? 3.874 6.878 2.732 1.00 97.50 98 ARG A CA 1
ATOM 741 C C . ARG A 1 98 ? 3.332 8.275 2.403 1.00 97.50 98 ARG A C 1
ATOM 743 O O . ARG A 1 98 ? 2.435 8.742 3.101 1.00 97.50 98 ARG A O 1
ATOM 750 N N . ILE A 1 99 ? 3.846 8.938 1.359 1.00 97.50 99 ILE A N 1
ATOM 751 C CA . ILE A 1 99 ? 3.360 10.275 0.951 1.00 97.50 99 ILE A CA 1
ATOM 752 C C . ILE A 1 99 ? 1.861 10.220 0.649 1.00 97.50 99 ILE A C 1
ATOM 754 O O . ILE A 1 99 ? 1.099 11.067 1.122 1.00 97.50 99 ILE A O 1
ATOM 758 N N . ARG A 1 100 ? 1.431 9.194 -0.089 1.00 97.75 100 ARG A N 1
ATOM 759 C CA . ARG A 1 100 ? 0.028 9.001 -0.438 1.00 97.75 100 ARG A CA 1
ATOM 760 C C . ARG A 1 100 ? -0.840 8.790 0.801 1.00 97.75 100 ARG A C 1
ATOM 762 O O . ARG A 1 100 ? -1.836 9.490 0.941 1.00 97.75 100 ARG A O 1
ATOM 769 N N . CYS A 1 101 ? -0.449 7.913 1.724 1.00 97.50 101 CYS A N 1
ATOM 770 C CA . CYS A 1 101 ? -1.179 7.688 2.975 1.00 97.50 101 CYS A CA 1
ATOM 771 C C . CYS A 1 101 ? -1.336 8.976 3.798 1.00 97.50 101 CYS A C 1
ATOM 773 O O . CYS A 1 101 ? -2.436 9.260 4.265 1.00 97.50 101 CYS A O 1
ATOM 775 N N . LYS A 1 102 ? -0.277 9.790 3.929 1.00 96.50 102 LYS A N 1
ATOM 776 C CA . LYS A 1 102 ? -0.353 11.086 4.629 1.00 96.50 102 LYS A CA 1
ATOM 777 C C . LYS A 1 102 ? -1.327 12.047 3.959 1.00 96.50 102 LYS A C 1
ATOM 779 O O . LYS A 1 102 ? -2.161 12.639 4.631 1.00 96.50 102 LYS A O 1
ATOM 784 N N . SER A 1 103 ? -1.240 12.179 2.636 1.00 96.88 103 SER A N 1
ATOM 785 C CA . SER A 1 103 ? -2.150 13.037 1.873 1.00 96.88 103 SER A CA 1
ATOM 786 C C . SER A 1 103 ? -3.613 12.621 2.067 1.00 96.88 103 SER A C 1
ATOM 788 O O . SER A 1 103 ? -4.462 13.478 2.298 1.00 96.88 103 SER A O 1
ATOM 790 N N . LEU A 1 104 ? -3.898 11.315 2.056 1.00 96.69 104 LEU A N 1
ATOM 791 C CA . LEU A 1 104 ? -5.242 10.781 2.289 1.00 96.69 104 LEU A CA 1
ATOM 792 C C . LEU A 1 104 ? -5.739 11.025 3.724 1.00 96.69 104 LEU A C 1
ATOM 794 O O . LEU A 1 104 ? -6.907 11.358 3.915 1.00 96.69 104 LEU A O 1
ATOM 798 N N . LEU A 1 105 ? -4.866 10.886 4.728 1.00 94.69 105 LEU A N 1
ATOM 799 C CA . LEU A 1 105 ? -5.195 11.197 6.124 1.00 94.69 105 LEU A CA 1
ATOM 800 C C . LEU A 1 105 ? -5.473 12.690 6.338 1.00 94.69 105 LEU A C 1
ATOM 802 O O . LEU A 1 105 ? -6.421 13.032 7.038 1.00 94.69 105 LEU A O 1
ATOM 806 N N . ASN A 1 106 ? -4.696 13.574 5.714 1.00 94.56 106 ASN A N 1
ATOM 807 C CA . ASN A 1 106 ? -4.905 15.019 5.824 1.00 94.56 106 ASN A CA 1
ATOM 808 C C . ASN A 1 106 ? -6.216 15.447 5.155 1.00 94.56 106 ASN A C 1
ATOM 810 O O . ASN A 1 106 ? -7.015 16.145 5.771 1.00 94.56 106 ASN A O 1
ATOM 814 N N . ALA A 1 107 ? -6.499 14.932 3.955 1.00 92.75 107 ALA A N 1
ATOM 815 C CA . ALA A 1 107 ? -7.761 15.193 3.261 1.00 92.75 107 ALA A CA 1
ATOM 816 C C . ALA A 1 107 ? -8.989 14.722 4.065 1.00 92.75 107 ALA A C 1
ATOM 818 O O . ALA A 1 107 ? -10.085 15.250 3.908 1.00 92.75 107 ALA A O 1
ATOM 819 N N . LEU A 1 108 ? -8.823 13.730 4.946 1.00 88.12 108 LEU A N 1
ATOM 820 C CA . LEU A 1 108 ? -9.862 13.300 5.881 1.00 88.12 108 LEU A CA 1
ATOM 821 C C . LEU A 1 108 ? -10.115 14.272 7.037 1.00 88.12 108 LEU A C 1
ATOM 823 O O . LEU A 1 108 ? -11.178 14.194 7.647 1.00 88.12 108 LEU A O 1
ATOM 827 N N . HIS A 1 109 ? -9.133 15.093 7.406 1.00 79.50 109 HIS A N 1
ATOM 828 C CA . HIS A 1 109 ? -9.259 16.086 8.475 1.00 79.50 109 HIS A CA 1
ATOM 829 C C . HIS A 1 109 ? -9.880 17.390 7.967 1.00 79.50 109 HIS A C 1
ATOM 831 O O . HIS A 1 109 ? -10.495 18.108 8.743 1.00 79.50 109 HIS A O 1
ATOM 837 N N . GLU A 1 110 ? -9.733 17.678 6.674 1.00 76.69 110 GLU A N 1
ATOM 838 C CA . GLU A 1 110 ? -10.222 18.907 6.040 1.00 76.69 110 GLU A CA 1
ATOM 839 C C . GLU A 1 110 ? -11.720 18.872 5.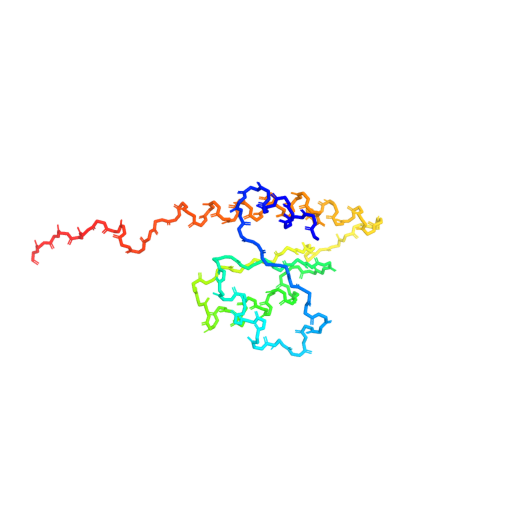686 1.00 76.69 110 GLU A C 1
ATOM 841 O O . GLU A 1 110 ? -12.294 19.912 5.380 1.00 76.69 110 GLU A O 1
ATOM 846 N N . VAL A 1 111 ? -12.376 17.704 5.732 1.00 61.09 111 VAL A N 1
ATOM 847 C CA . VAL A 1 111 ? -13.828 17.590 5.509 1.00 61.09 111 VAL A CA 1
ATOM 848 C C . VAL A 1 111 ? -14.566 17.883 6.826 1.00 61.09 111 VAL A C 1
ATOM 850 O O . VAL A 1 111 ? -14.396 17.098 7.764 1.00 61.09 111 VAL A O 1
ATOM 853 N N . PRO A 1 112 ? -15.393 18.950 6.913 1.00 53.09 112 PRO A N 1
ATOM 854 C CA . PRO A 1 112 ? -16.183 19.256 8.107 1.00 53.09 112 PRO A CA 1
ATOM 855 C C . PRO A 1 112 ? -17.113 18.096 8.471 1.00 53.09 112 PRO A C 1
ATOM 857 O O . PRO A 1 112 ? -17.595 17.369 7.594 1.00 53.09 112 PRO A O 1
ATOM 860 N N . GLY A 1 113 ? -17.360 17.901 9.766 1.00 54.06 113 GLY A N 1
ATOM 861 C CA . GLY A 1 113 ? -18.315 16.895 10.226 1.00 54.06 113 GLY A CA 1
ATOM 862 C C . GLY A 1 113 ? -19.744 17.234 9.773 1.00 54.06 113 GLY A C 1
ATOM 863 O O . GLY A 1 113 ? -20.031 18.388 9.461 1.00 54.06 113 GLY A O 1
ATOM 864 N N . PRO A 1 114 ? -20.679 16.266 9.775 1.00 58.97 114 PRO A N 1
ATOM 865 C CA . PRO A 1 114 ? -22.091 16.525 9.466 1.00 58.97 114 PRO A CA 1
ATOM 866 C C . PRO A 1 114 ? -22.774 17.523 10.426 1.00 58.97 114 PRO A C 1
ATOM 868 O O . PRO A 1 114 ? -23.915 17.896 10.189 1.00 58.97 114 PRO A O 1
ATOM 871 N N . GLU A 1 115 ? -22.092 17.951 11.491 1.00 56.66 115 GLU A N 1
ATOM 872 C CA . GLU A 1 115 ? -22.581 18.907 12.491 1.00 56.66 115 GLU A CA 1
ATOM 873 C C . GLU A 1 115 ? -22.211 20.372 12.178 1.00 56.66 115 GLU A C 1
ATOM 875 O O . GLU A 1 115 ? -22.722 21.270 12.834 1.00 56.66 115 GLU A O 1
ATOM 880 N N . ASP A 1 116 ? -21.390 20.641 11.152 1.00 55.97 116 ASP A N 1
ATOM 881 C CA . ASP A 1 116 ? -20.963 22.006 10.780 1.00 55.97 116 ASP A CA 1
ATOM 882 C C . ASP A 1 116 ? -21.919 22.708 9.791 1.00 55.97 116 ASP A C 1
ATOM 884 O O . ASP A 1 116 ? -21.555 23.693 9.140 1.00 55.97 116 ASP A O 1
ATOM 888 N N . HIS A 1 117 ? -23.159 22.231 9.650 1.00 53.19 117 HIS A N 1
ATOM 889 C CA . HIS A 1 117 ? -24.197 23.052 9.032 1.00 53.19 117 HIS A CA 1
ATOM 890 C C . HIS A 1 117 ? -24.678 24.083 10.054 1.00 53.19 117 HIS A C 1
ATOM 892 O O . HIS A 1 117 ? -25.197 23.680 11.095 1.00 53.19 117 HIS A O 1
ATOM 898 N N . PRO A 1 118 ? -24.516 25.399 9.793 1.00 53.75 118 PRO A N 1
ATOM 899 C CA . PRO A 1 118 ? -25.136 26.399 10.641 1.00 53.75 118 PRO A CA 1
ATOM 900 C C . PRO A 1 118 ? -26.632 26.110 10.639 1.00 53.75 118 PRO A C 1
ATOM 902 O O . PRO A 1 118 ? -27.237 25.988 9.572 1.00 53.75 118 PRO A O 1
ATOM 905 N N . ASP A 1 119 ? -27.168 25.928 11.844 1.00 56.53 119 ASP A N 1
ATOM 906 C CA . ASP A 1 119 ? -28.587 25.786 12.129 1.00 56.53 119 ASP A CA 1
ATOM 907 C C . ASP A 1 119 ? -29.361 26.710 11.185 1.00 56.53 119 ASP A C 1
ATOM 909 O O . ASP A 1 119 ? -29.134 27.926 11.180 1.00 56.53 119 ASP A O 1
ATOM 913 N N . SER A 1 120 ? -30.194 26.133 10.316 1.00 59.22 120 SER A N 1
ATOM 914 C CA . SER A 1 120 ? -31.095 26.900 9.464 1.00 59.22 120 SER A CA 1
ATOM 915 C C . SER A 1 120 ? -32.186 27.469 10.362 1.00 59.22 120 SER A C 1
ATOM 917 O O . SER A 1 120 ? -33.324 27.000 10.376 1.00 59.22 120 SER A O 1
ATOM 919 N N . GLY A 1 121 ? -31.798 28.460 11.158 1.00 56.84 121 GLY A N 1
ATOM 920 C CA . GLY A 1 121 ? -32.685 29.357 11.853 1.00 56.84 121 GLY A CA 1
ATOM 921 C C . GLY A 1 121 ? -33.357 30.225 10.812 1.00 56.84 121 GLY A C 1
ATOM 922 O O . GLY A 1 121 ? -32.917 31.336 10.570 1.00 56.84 121 GLY A O 1
ATOM 923 N N . ASP A 1 122 ? -34.416 29.700 10.214 1.00 54.44 122 ASP A N 1
ATOM 924 C CA . ASP A 1 122 ? -35.503 30.516 9.706 1.00 54.44 122 ASP A CA 1
ATOM 925 C C . ASP A 1 122 ? -36.805 29.869 10.163 1.00 54.44 122 ASP A C 1
ATOM 927 O O . ASP A 1 122 ? -37.323 28.905 9.601 1.00 54.44 122 ASP A O 1
ATOM 931 N N . SER A 1 123 ? -37.294 30.416 11.273 1.00 55.22 123 SER A N 1
ATOM 932 C CA . SER A 1 123 ? -38.702 30.357 11.630 1.00 55.22 123 SER A CA 1
ATOM 933 C C . SER A 1 123 ? -39.493 31.140 10.586 1.00 55.22 123 SER A C 1
ATOM 935 O O . SER A 1 123 ? -39.238 32.333 10.443 1.00 55.22 123 SER A O 1
ATOM 937 N N . TYR A 1 124 ? -40.463 30.501 9.930 1.00 51.72 124 TYR A N 1
ATOM 938 C CA . TYR A 1 124 ? -41.712 31.120 9.471 1.00 51.72 124 TYR A CA 1
ATOM 939 C C . TYR A 1 124 ? -42.829 30.077 9.437 1.00 51.72 124 TYR A C 1
ATOM 941 O O . TYR A 1 124 ? -42.585 28.964 8.918 1.00 51.72 124 TYR A O 1
#

Radius of gyration: 17.56 Å; chains: 1; bounding box: 54×47×37 Å

pLDDT: mean 90.16, std 12.73, range [51.72, 98.19]

Secondary structure (DSSP, 8-state):
-HHHHHHHHTT--------S--SSPPHHHHHHHHTSSEEEEEEEEETTTSHHHHHHHHHHHH-TTSEEEEEEE-SS---S--HHHHHHHTT-SHHHHHHHHHHHHHHHHSSPPTT-S-------

Foldseek 3Di:
DLLCVVCVVVVHDDDDDDPVDPPPNDVVVLVVLLVDQEDEAEDQDAFCPDSQVVSQVSNCVVRVNYHGGYQYDHPDDDPDDDSVVRCVVSQVDSVSVNVVVVVVVVVVVPDDDPPPDDPPPDDD

InterPro domains:
  IPR005477 Deoxyxylulose-5-phosphate synthase [PTHR43322] (2-109)
  IPR009014 Transketolase C-terminal/Pyruvate-ferredoxin oxidoreductase domain II [G3DSA:3.40.50.920] (1-106)
  IPR009014 Transketolase C-terminal/Pyruvate-ferredoxin oxidoreductase domain II [SSF52922] (1-106)
  IPR033248 Transketolase, C-terminal domain [PF02780] (1-97)

Sequence (124 aa):
MDAARCLSEEQIGVTVVDPQWVWPISPALTELAGRHRITVCVEDAIADVGIGAHLSHHIGRTHPRTRTYTLGLPPAYIPHASRDHILSSHGLTGPAIRIRCKSLLNALHEVPGPEDHPDSGDSY

Organism: Mycobacterium tuberculosis (NCBI:txid1773)